Protein AF-A0A950QX92-F1 (afdb_monomer)

Sequence (76 aa):
ASFGWRKWATDEGVIIAIDHYGASAPGAEIMRNFGFTAEHVASAALRLVGKNAEADKEYGGTTTGVAPTAPHEGHS

Radius of gyration: 13.92 Å; Cα contacts (8 Å, |Δi|>4): 62; chains: 1; bounding box: 32×27×39 Å

Nearest PDB structures (foldseek):
  7o6y-assembly1_6  TM=5.997E-01  e=9.846E+00  Yarrowia lipolytica

Secondary structure (DSSP, 8-state):
--TT-HHHHTTTS------S---SS-HHHHHHHTT-SHHHHHHHHHHHTT-HHHHHHH--S-SSSPPPPPTT----

pLDDT: mean 80.64, std 17.95, range [38.19, 96.12]

Foldseek 3Di:
DLPPCCVPQPPLGADQDDPDDFDDDPPVVSCVLSVVDPLLVVLRVCVSVVNNVVSCVSPVDDRPGHDDDDPPPDDD

Solvent-accessible surface area (backbone atoms only — not comparable to full-atom values): 4999 Å² total; per-residue (Å²): 106,58,76,86,45,52,87,76,42,44,91,81,48,80,82,93,61,75,69,67,82,85,78,97,60,60,69,75,57,47,36,47,75,62,54,67,40,72,41,47,52,50,15,50,55,28,44,69,74,71,36,50,77,61,12,46,72,53,31,78,70,78,88,70,74,70,77,82,77,73,93,75,81,78,87,130

Mean predicted aligned error: 7.97 Å

Structure (mmCIF, N/CA/C/O backbone):
data_AF-A0A950QX92-F1
#
_entry.id   AF-A0A950QX92-F1
#
loop_
_atom_site.group_PDB
_atom_site.id
_atom_site.type_symbol
_atom_site.label_atom_id
_atom_site.label_alt_id
_atom_site.label_comp_id
_atom_site.label_asym_id
_atom_site.label_entity_id
_atom_site.label_seq_id
_atom_site.pdbx_PDB_ins_code
_atom_site.Cartn_x
_atom_site.Cartn_y
_atom_site.Cartn_z
_atom_site.occupancy
_atom_site.B_iso_or_equiv
_atom_site.auth_seq_id
_atom_site.auth_comp_id
_atom_site.auth_asym_id
_atom_site.auth_atom_id
_atom_site.pdbx_PDB_model_num
ATOM 1 N N . ALA A 1 1 ? -4.065 3.024 -8.715 1.00 55.69 1 ALA A N 1
ATOM 2 C CA . ALA A 1 1 ? -4.048 2.177 -9.914 1.00 55.69 1 ALA A CA 1
ATOM 3 C C . ALA A 1 1 ? -3.326 0.853 -9.627 1.00 55.69 1 ALA A C 1
ATOM 5 O O . ALA A 1 1 ? -2.530 0.364 -10.412 1.00 55.69 1 ALA A O 1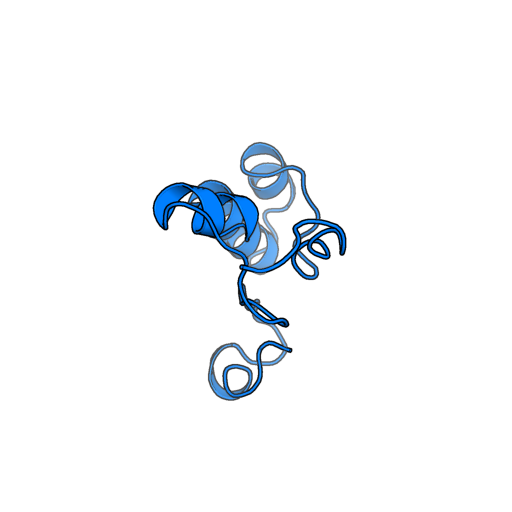
ATOM 6 N N . SER A 1 2 ? -3.768 0.176 -8.569 1.00 67.88 2 SER A N 1
ATOM 7 C CA . SER A 1 2 ? -3.535 -1.219 -8.193 1.00 67.88 2 SER A CA 1
ATOM 8 C C . SER A 1 2 ? -4.316 -2.228 -9.063 1.00 67.88 2 SER A C 1
ATOM 10 O O . SER A 1 2 ? -4.853 -3.229 -8.572 1.00 67.88 2 SER A O 1
ATOM 12 N N . PHE A 1 3 ? -4.473 -1.929 -10.356 1.00 79.50 3 PHE A N 1
ATOM 13 C CA . PHE A 1 3 ? -5.405 -2.631 -11.241 1.00 79.50 3 PHE A CA 1
ATOM 14 C C . PHE A 1 3 ? -5.177 -4.151 -11.235 1.00 79.50 3 PHE A C 1
ATOM 16 O O . PHE A 1 3 ? -4.053 -4.634 -11.312 1.00 79.50 3 PHE A O 1
ATOM 23 N N . GLY A 1 4 ? -6.270 -4.912 -11.127 1.00 88.12 4 GLY A N 1
ATOM 24 C CA . GLY A 1 4 ? -6.250 -6.380 -11.130 1.00 88.12 4 GLY A CA 1
ATOM 25 C C . GLY A 1 4 ? -6.106 -7.049 -9.757 1.00 88.12 4 GLY A C 1
ATOM 26 O O . GLY A 1 4 ? -6.502 -8.207 -9.621 1.00 88.12 4 GLY A O 1
ATOM 27 N N . TRP A 1 5 ? -5.640 -6.337 -8.724 1.00 89.62 5 TRP A N 1
ATOM 28 C CA . TRP A 1 5 ? -5.452 -6.904 -7.377 1.00 89.62 5 TRP A CA 1
ATOM 29 C C . TRP A 1 5 ? -6.685 -6.822 -6.478 1.00 89.62 5 TRP A C 1
ATOM 31 O O . TRP A 1 5 ? -6.802 -7.585 -5.521 1.00 89.62 5 TRP A O 1
ATOM 41 N N . ARG A 1 6 ? -7.645 -5.952 -6.813 1.00 88.44 6 ARG A N 1
ATOM 42 C CA . ARG A 1 6 ? -8.854 -5.716 -6.008 1.00 88.44 6 ARG A CA 1
ATOM 43 C C . ARG A 1 6 ? -9.688 -6.977 -5.761 1.00 88.44 6 ARG A C 1
ATOM 45 O O . ARG A 1 6 ? -10.271 -7.109 -4.697 1.00 88.44 6 ARG A O 1
ATOM 52 N N . LYS A 1 7 ? -9.686 -7.945 -6.685 1.00 91.88 7 LYS A N 1
ATOM 53 C CA . LYS A 1 7 ? -10.369 -9.240 -6.485 1.00 91.88 7 LYS A CA 1
ATOM 54 C C . LYS A 1 7 ? -9.800 -10.068 -5.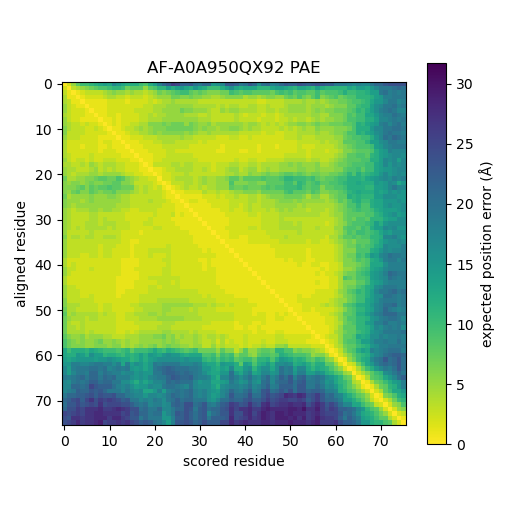322 1.00 91.88 7 LYS A C 1
ATOM 56 O O . LYS A 1 7 ? -10.490 -10.947 -4.825 1.00 91.88 7 LYS A O 1
ATOM 61 N N . TRP A 1 8 ? -8.552 -9.810 -4.927 1.00 91.75 8 TRP A N 1
ATOM 62 C CA . TRP A 1 8 ? -7.859 -10.517 -3.847 1.00 91.75 8 TRP A CA 1
ATOM 63 C C . TRP A 1 8 ? -7.746 -9.682 -2.584 1.00 91.75 8 TRP A C 1
ATOM 65 O O . TRP A 1 8 ? -8.015 -10.183 -1.501 1.00 91.75 8 TRP A O 1
ATOM 75 N N . ALA A 1 9 ? -7.371 -8.411 -2.725 1.00 89.94 9 ALA A N 1
ATOM 76 C CA . ALA A 1 9 ? -7.291 -7.505 -1.588 1.00 89.94 9 ALA A CA 1
ATOM 77 C C . ALA A 1 9 ? -8.681 -7.131 -1.052 1.00 89.94 9 ALA A C 1
ATOM 79 O O . ALA A 1 9 ? -8.797 -6.775 0.113 1.00 89.94 9 ALA A O 1
ATOM 80 N N . THR A 1 10 ? -9.734 -7.269 -1.865 1.00 89.44 10 THR A N 1
ATOM 81 C CA . THR A 1 10 ? -11.102 -6.818 -1.566 1.00 89.44 10 THR A CA 1
ATOM 82 C C . THR A 1 10 ? -11.178 -5.307 -1.325 1.00 89.44 10 THR A C 1
ATOM 84 O O . THR A 1 10 ? -10.199 -4.586 -1.517 1.00 89.44 10 THR A O 1
ATOM 87 N N . ASP A 1 11 ? -12.362 -4.820 -0.961 1.00 87.12 11 ASP A N 1
ATOM 88 C CA . ASP A 1 11 ? -12.599 -3.402 -0.678 1.00 87.12 11 ASP A CA 1
ATOM 89 C C . ASP A 1 11 ? -12.122 -2.994 0.718 1.00 87.12 11 ASP A C 1
ATOM 91 O O . ASP A 1 11 ? -11.852 -1.820 0.955 1.00 87.12 11 ASP A O 1
ATOM 95 N N . GLU A 1 12 ? -12.002 -3.963 1.623 1.00 89.62 12 GLU A N 1
ATOM 96 C CA . GLU A 1 12 ? -11.552 -3.737 2.996 1.00 89.62 12 GLU A CA 1
ATOM 97 C C . GLU A 1 12 ? -10.027 -3.805 3.120 1.00 89.62 12 GLU A C 1
ATOM 99 O O . GLU A 1 12 ? -9.474 -3.285 4.082 1.00 89.62 12 GLU A O 1
ATOM 104 N N . GLY A 1 13 ? -9.339 -4.433 2.162 1.00 90.50 13 GLY A N 1
ATOM 105 C CA . GLY A 1 13 ? -7.889 -4.592 2.193 1.00 90.50 13 GLY A CA 1
ATOM 106 C C . GLY A 1 13 ? -7.108 -3.392 1.668 1.00 90.50 13 GLY A C 1
ATOM 107 O O . GLY A 1 13 ? -7.637 -2.355 1.277 1.00 90.50 13 GLY A O 1
ATOM 108 N N . VAL A 1 14 ? -5.788 -3.567 1.632 1.00 91.62 14 VAL A N 1
ATOM 109 C CA . VAL A 1 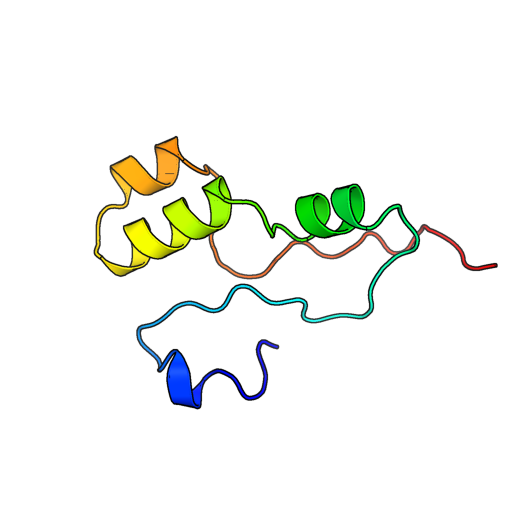14 ? -4.828 -2.546 1.207 1.00 91.62 14 VAL A CA 1
ATOM 110 C C . VAL A 1 14 ? -3.948 -3.080 0.085 1.00 91.62 14 VAL A C 1
ATOM 112 O O . VAL A 1 14 ? -3.597 -4.260 0.064 1.00 91.62 14 VAL A O 1
ATOM 115 N N . ILE A 1 15 ? -3.587 -2.216 -0.866 1.00 92.38 15 ILE A N 1
ATOM 116 C CA . ILE A 1 15 ? -2.700 -2.571 -1.975 1.00 92.38 15 ILE A CA 1
ATOM 117 C C . ILE A 1 15 ? -1.541 -1.580 -2.024 1.00 92.38 15 ILE A C 1
ATOM 119 O O . ILE A 1 15 ? -1.752 -0.384 -2.205 1.00 92.38 15 ILE A O 1
ATOM 123 N N . ILE A 1 16 ? -0.321 -2.104 -1.906 1.00 90.69 16 ILE A N 1
ATOM 124 C CA . ILE A 1 16 ? 0.926 -1.365 -2.118 1.00 90.69 16 ILE A CA 1
ATOM 125 C C . ILE A 1 16 ? 1.416 -1.720 -3.523 1.00 90.69 16 ILE A C 1
ATOM 127 O O . ILE A 1 16 ? 1.794 -2.862 -3.786 1.00 90.69 16 ILE A O 1
ATOM 131 N N . ALA A 1 17 ? 1.333 -0.763 -4.443 1.00 89.88 17 ALA A N 1
ATOM 132 C CA . ALA A 1 17 ? 1.655 -0.949 -5.854 1.00 89.88 17 ALA A CA 1
ATOM 133 C C . ALA A 1 17 ? 2.210 0.341 -6.470 1.00 89.88 17 ALA A C 1
ATOM 135 O O . ALA A 1 17 ? 2.074 1.423 -5.899 1.00 89.88 17 ALA A O 1
ATOM 136 N N . ILE A 1 18 ? 2.815 0.208 -7.651 1.00 88.50 18 ILE A N 1
ATOM 137 C CA . ILE A 1 18 ? 3.264 1.338 -8.467 1.00 88.50 18 ILE A CA 1
ATOM 138 C C . ILE A 1 18 ? 2.157 1.658 -9.469 1.00 88.50 18 ILE A C 1
ATOM 140 O O . ILE A 1 18 ? 1.733 0.795 -10.235 1.00 88.50 18 ILE A O 1
ATOM 144 N N . ASP A 1 19 ? 1.714 2.909 -9.469 1.00 86.50 19 ASP A N 1
ATOM 145 C CA . ASP A 1 19 ? 0.609 3.395 -10.300 1.00 86.50 19 ASP A CA 1
ATOM 146 C C . ASP A 1 19 ? 1.077 4.128 -11.572 1.00 86.50 19 ASP A C 1
ATOM 148 O O . ASP A 1 19 ? 0.262 4.628 -12.347 1.00 86.50 19 ASP A O 1
ATOM 152 N N . HIS A 1 20 ? 2.390 4.229 -11.769 1.00 84.12 20 HIS A N 1
ATOM 153 C CA . HIS A 1 20 ? 3.038 4.974 -12.843 1.00 84.12 20 HIS A CA 1
ATOM 154 C C . HIS A 1 20 ? 4.261 4.207 -13.378 1.00 84.12 20 HIS A C 1
ATOM 156 O O . HIS A 1 20 ? 4.640 3.159 -12.856 1.00 84.12 20 HIS A O 1
ATOM 162 N N . TYR A 1 21 ? 4.892 4.714 -14.438 1.00 85.38 21 TYR A N 1
ATOM 163 C CA . TYR A 1 21 ? 6.136 4.130 -14.948 1.00 85.38 21 TYR A CA 1
ATOM 164 C C . TYR A 1 21 ? 7.291 4.308 -13.957 1.00 85.38 21 TYR A C 1
ATOM 166 O O . TYR A 1 21 ? 7.336 5.293 -13.228 1.00 85.38 21 TYR A O 1
ATOM 174 N N . GLY A 1 22 ? 8.230 3.361 -13.933 1.00 82.88 22 GLY A N 1
ATOM 175 C CA . GLY A 1 22 ? 9.410 3.445 -13.070 1.00 82.88 22 GLY A CA 1
ATOM 176 C C . GLY A 1 22 ? 10.320 4.642 -13.383 1.00 82.88 22 GLY A C 1
ATOM 177 O O . GLY A 1 22 ? 10.103 5.371 -14.348 1.00 82.88 22 GLY A O 1
ATOM 178 N N . ALA A 1 23 ? 11.372 4.804 -12.584 1.00 84.94 23 ALA A N 1
ATOM 179 C CA . ALA A 1 23 ? 12.452 5.760 -12.834 1.00 84.94 23 ALA A CA 1
ATOM 180 C C . ALA A 1 23 ? 13.806 5.033 -12.906 1.00 84.94 23 ALA A C 1
ATOM 182 O O . ALA A 1 23 ? 13.912 3.864 -12.521 1.00 84.94 23 ALA A O 1
ATOM 183 N N . SER A 1 24 ? 14.831 5.710 -13.424 1.00 88.88 24 SER A N 1
ATOM 184 C CA . SER A 1 24 ? 16.174 5.142 -13.567 1.00 88.88 24 SER A CA 1
ATOM 185 C C . SER A 1 24 ? 16.946 5.261 -12.256 1.00 88.88 24 SER A C 1
ATOM 187 O O . SER A 1 24 ? 17.361 6.347 -11.873 1.00 88.88 24 SER A O 1
ATOM 189 N N . ALA A 1 25 ? 17.127 4.143 -11.557 1.00 85.94 25 ALA A N 1
ATOM 190 C CA . ALA A 1 25 ? 17.943 4.051 -10.350 1.00 85.94 25 ALA A CA 1
ATOM 191 C C . ALA A 1 25 ? 18.274 2.576 -10.049 1.00 85.94 25 ALA A C 1
ATOM 193 O O . ALA A 1 25 ? 17.617 1.671 -10.580 1.00 85.94 25 ALA A O 1
ATOM 194 N N . PRO A 1 26 ? 19.263 2.288 -9.182 1.00 92.25 26 PRO A N 1
ATOM 195 C CA . PRO A 1 26 ? 19.500 0.935 -8.689 1.00 92.25 26 PRO A CA 1
ATOM 196 C C . PRO A 1 26 ? 18.234 0.327 -8.066 1.00 92.25 26 PRO A C 1
ATOM 198 O O . PRO A 1 26 ? 17.541 0.970 -7.279 1.00 92.25 26 PRO A O 1
ATOM 201 N N . GLY A 1 27 ? 17.952 -0.945 -8.365 1.00 88.31 27 GLY A N 1
ATOM 202 C CA . GLY A 1 27 ? 16.689 -1.600 -7.992 1.00 88.31 27 GLY A CA 1
ATOM 203 C C . GLY A 1 27 ? 16.328 -1.501 -6.503 1.00 88.31 27 GLY A C 1
ATOM 204 O O . GLY A 1 27 ? 15.184 -1.235 -6.150 1.00 88.31 27 GLY A O 1
ATOM 205 N N . ALA A 1 28 ? 17.304 -1.657 -5.606 1.00 88.44 28 ALA A N 1
ATOM 206 C CA . ALA A 1 28 ? 17.057 -1.554 -4.166 1.00 88.44 28 ALA A CA 1
ATOM 207 C C . ALA A 1 28 ? 16.691 -0.128 -3.721 1.00 88.44 28 ALA A C 1
ATOM 209 O O . ALA A 1 28 ? 15.944 0.049 -2.763 1.00 88.44 28 ALA A O 1
ATOM 210 N N . GLU A 1 29 ? 17.231 0.883 -4.395 1.00 88.75 29 GLU A N 1
ATOM 211 C CA . GLU A 1 29 ? 16.951 2.284 -4.105 1.00 88.75 29 GLU A CA 1
ATOM 212 C C . GLU A 1 29 ? 15.565 2.671 -4.608 1.00 88.75 29 GLU A C 1
ATOM 214 O O . GLU A 1 29 ? 14.754 3.175 -3.832 1.00 88.75 29 GLU A O 1
ATOM 219 N N . ILE A 1 30 ? 15.246 2.329 -5.860 1.00 89.50 30 ILE A N 1
ATOM 220 C CA . ILE A 1 30 ? 13.946 2.676 -6.434 1.00 89.50 30 ILE A CA 1
ATOM 221 C C . ILE A 1 30 ? 12.788 1.976 -5.712 1.00 89.50 30 ILE A C 1
ATOM 223 O O . ILE A 1 30 ? 11.751 2.588 -5.481 1.00 89.50 30 ILE A O 1
ATOM 227 N N . MET A 1 31 ? 12.977 0.729 -5.268 1.00 88.31 31 MET A N 1
ATOM 228 C CA . MET A 1 31 ? 11.962 0.007 -4.494 1.00 88.31 31 MET A CA 1
ATOM 229 C C . MET A 1 31 ? 11.690 0.674 -3.141 1.00 88.31 31 MET A C 1
ATOM 231 O O . MET A 1 31 ? 10.528 0.814 -2.760 1.00 88.31 31 MET A O 1
ATOM 235 N N . ARG A 1 32 ? 12.732 1.147 -2.439 1.00 88.12 32 ARG A N 1
ATOM 236 C CA . ARG A 1 32 ? 12.555 1.922 -1.198 1.00 88.12 32 ARG A CA 1
ATOM 237 C C . ARG A 1 32 ? 11.835 3.241 -1.460 1.00 88.12 32 ARG A C 1
ATOM 239 O O . ARG A 1 32 ? 10.914 3.573 -0.720 1.00 88.12 32 ARG A O 1
ATOM 246 N N . ASN A 1 33 ? 12.203 3.948 -2.528 1.00 86.75 33 ASN A N 1
ATOM 247 C CA . ASN A 1 33 ? 11.570 5.216 -2.904 1.00 86.75 33 ASN A CA 1
ATOM 248 C C . ASN A 1 33 ? 10.095 5.028 -3.290 1.00 86.75 33 ASN A C 1
ATOM 250 O O . ASN A 1 33 ? 9.262 5.872 -2.971 1.00 86.75 33 ASN A O 1
ATOM 254 N N . PHE A 1 34 ? 9.750 3.890 -3.895 1.00 88.06 34 PHE A N 1
ATOM 255 C CA . PHE A 1 34 ? 8.366 3.494 -4.155 1.00 88.06 34 PHE A CA 1
ATOM 256 C C . PHE A 1 34 ? 7.643 2.909 -2.936 1.00 88.06 34 PHE A C 1
ATOM 258 O O . PHE A 1 34 ? 6.530 2.409 -3.067 1.00 88.06 34 PHE A O 1
ATOM 265 N N . GLY A 1 35 ? 8.237 2.960 -1.744 1.00 87.88 35 GLY A N 1
ATOM 266 C CA . GLY A 1 35 ? 7.586 2.520 -0.514 1.00 87.88 35 GLY A CA 1
ATOM 267 C C . GLY A 1 35 ? 7.463 1.001 -0.373 1.00 87.88 35 GLY A C 1
ATOM 268 O O . GLY A 1 35 ? 6.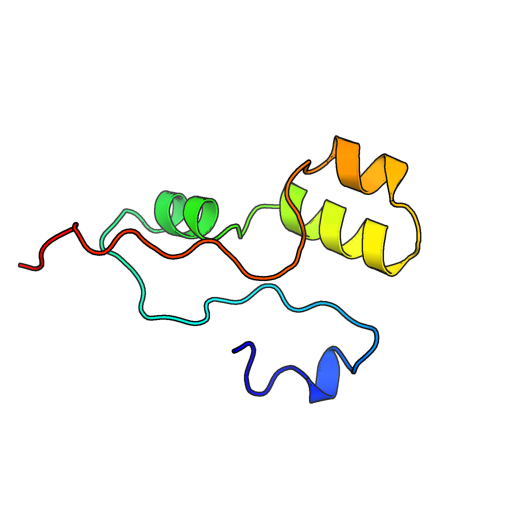681 0.540 0.457 1.00 87.88 35 GLY A O 1
ATOM 269 N N . PHE A 1 36 ? 8.225 0.209 -1.134 1.00 90.69 36 PHE A N 1
ATOM 270 C CA . PHE A 1 36 ? 8.364 -1.232 -0.900 1.00 90.69 36 PHE A CA 1
ATOM 271 C C . PHE A 1 36 ? 9.405 -1.483 0.186 1.00 90.69 36 PHE A C 1
ATOM 273 O O . PHE A 1 36 ? 10.509 -1.971 -0.068 1.00 90.69 36 PHE A O 1
ATOM 280 N N . THR A 1 37 ? 9.044 -1.122 1.412 1.00 92.62 37 THR A N 1
ATOM 281 C CA . THR A 1 37 ? 9.839 -1.392 2.609 1.00 92.62 37 THR A CA 1
ATOM 282 C C . THR A 1 37 ? 9.041 -2.250 3.583 1.00 92.62 37 THR A C 1
ATOM 284 O O . THR A 1 37 ? 7.808 -2.287 3.533 1.00 92.62 37 THR A O 1
ATOM 287 N N . ALA A 1 38 ? 9.740 -2.969 4.461 1.00 94.50 38 ALA A N 1
ATOM 288 C CA . ALA A 1 38 ? 9.093 -3.837 5.441 1.00 94.50 38 ALA A CA 1
ATOM 289 C C . ALA A 1 38 ? 8.233 -3.025 6.422 1.00 94.50 38 ALA A C 1
ATOM 291 O O . ALA A 1 38 ? 7.126 -3.434 6.761 1.00 94.50 38 ALA A O 1
ATOM 292 N N . GLU A 1 39 ? 8.713 -1.845 6.803 1.00 94.44 39 GLU A N 1
ATOM 293 C CA . GLU A 1 39 ? 8.072 -0.920 7.736 1.00 94.44 39 GLU A CA 1
ATOM 294 C C . GLU A 1 39 ? 6.745 -0.399 7.175 1.00 94.44 39 GLU A C 1
ATOM 296 O O . GLU A 1 39 ? 5.722 -0.397 7.862 1.00 94.44 39 GLU A O 1
ATOM 301 N N . HIS A 1 40 ? 6.724 -0.020 5.892 1.00 93.94 40 HIS A N 1
ATOM 302 C CA . HIS A 1 40 ? 5.501 0.452 5.250 1.00 93.94 40 HIS A CA 1
ATOM 303 C C . HIS A 1 40 ? 4.464 -0.673 5.111 1.00 93.94 40 HIS A C 1
ATOM 305 O O . HIS A 1 40 ? 3.281 -0.456 5.381 1.00 93.94 40 HIS A O 1
ATOM 311 N N . VAL A 1 41 ? 4.899 -1.893 4.768 1.00 93.81 41 VAL A N 1
ATOM 312 C CA . VAL A 1 41 ? 4.015 -3.070 4.710 1.00 93.81 41 VAL A CA 1
ATOM 313 C C . VAL A 1 41 ? 3.456 -3.412 6.094 1.00 93.81 41 VAL A C 1
ATOM 315 O O . VAL A 1 41 ? 2.253 -3.641 6.225 1.00 93.81 41 VAL A O 1
ATOM 318 N N . ALA A 1 42 ? 4.295 -3.412 7.133 1.00 95.88 42 ALA A N 1
ATOM 319 C CA . ALA A 1 42 ? 3.872 -3.676 8.506 1.00 95.88 42 ALA A CA 1
ATOM 320 C C . ALA A 1 42 ? 2.863 -2.627 8.993 1.00 95.88 42 ALA A C 1
ATOM 322 O O . ALA A 1 42 ? 1.803 -2.987 9.505 1.00 95.88 42 ALA A O 1
ATOM 323 N N . SER A 1 43 ? 3.140 -1.343 8.758 1.00 95.44 43 SER A N 1
ATOM 324 C CA . SER A 1 43 ? 2.219 -0.247 9.072 1.00 95.44 43 SER A CA 1
ATOM 325 C C . SER A 1 43 ? 0.867 -0.411 8.367 1.00 95.44 43 SER A C 1
ATOM 327 O O . SER A 1 43 ? -0.183 -0.334 9.007 1.00 95.44 43 SER A O 1
ATOM 329 N N . ALA A 1 44 ? 0.869 -0.735 7.070 1.00 93.75 44 ALA A N 1
ATOM 330 C CA . ALA A 1 44 ? -0.354 -0.978 6.307 1.00 93.75 44 ALA A CA 1
ATOM 331 C C . ALA A 1 44 ? -1.170 -2.160 6.866 1.00 93.75 44 ALA A C 1
ATOM 333 O O . ALA A 1 44 ? -2.388 -2.055 7.023 1.00 93.75 44 ALA A O 1
ATOM 334 N N . ALA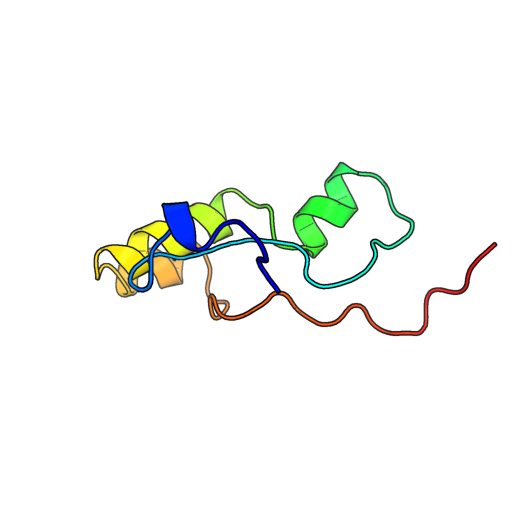 A 1 45 ? -0.503 -3.262 7.221 1.00 94.75 45 ALA A N 1
ATOM 335 C CA . ALA A 1 45 ? -1.146 -4.428 7.822 1.00 94.75 45 ALA A CA 1
ATOM 336 C C . ALA A 1 45 ? -1.718 -4.126 9.218 1.00 94.75 45 ALA A C 1
ATOM 338 O O . ALA A 1 45 ? -2.811 -4.582 9.549 1.00 94.75 45 ALA A O 1
ATOM 339 N N . LEU A 1 46 ? -1.014 -3.334 10.030 1.00 96.06 46 LEU A N 1
ATOM 340 C CA . LEU A 1 46 ? -1.477 -2.911 11.353 1.00 96.06 46 LEU A CA 1
ATOM 341 C C . LEU A 1 46 ? -2.713 -2.007 11.259 1.00 96.06 46 LEU A C 1
ATOM 343 O O . LEU A 1 46 ? -3.682 -2.237 11.986 1.00 96.06 46 LEU A O 1
ATOM 347 N N . ARG A 1 47 ? -2.729 -1.042 10.328 1.00 94.88 47 ARG A N 1
ATOM 348 C CA . ARG 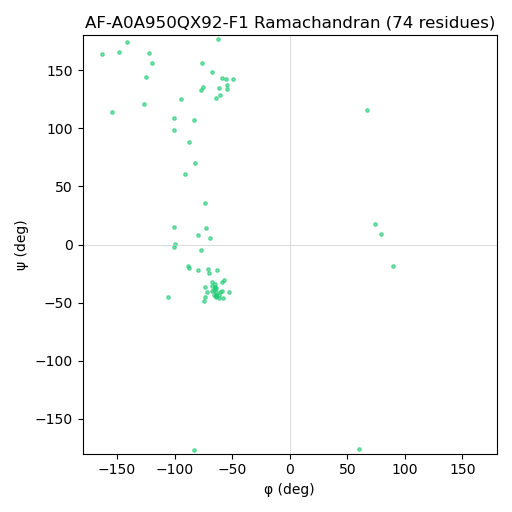A 1 47 ? -3.912 -0.198 10.065 1.00 94.88 47 ARG A CA 1
ATOM 349 C C . ARG A 1 47 ? -5.116 -1.028 9.626 1.00 94.88 47 ARG A C 1
ATOM 351 O O . ARG A 1 47 ? -6.217 -0.790 10.116 1.00 94.88 47 ARG A O 1
ATOM 358 N N . LEU A 1 48 ? -4.901 -2.041 8.783 1.00 94.06 48 LEU A N 1
ATOM 359 C CA . LEU A 1 48 ? -5.960 -2.943 8.316 1.00 94.06 48 LEU A CA 1
ATOM 360 C C . LEU A 1 48 ? -6.669 -3.680 9.467 1.00 94.06 48 LEU A C 1
ATOM 362 O O . LEU A 1 48 ? -7.865 -3.936 9.393 1.00 94.06 48 LEU A O 1
ATOM 366 N N . VAL A 1 49 ? -5.952 -3.983 10.553 1.00 95.81 49 VAL A N 1
ATOM 367 C CA . VAL A 1 49 ? -6.511 -4.654 11.742 1.00 95.81 49 VAL A CA 1
ATOM 368 C C . VAL A 1 49 ? -6.831 -3.691 12.896 1.00 95.81 49 VAL A C 1
ATOM 370 O O . VAL A 1 49 ? -7.013 -4.129 14.032 1.00 95.81 49 VAL A O 1
ATOM 373 N N . GLY A 1 50 ? -6.888 -2.380 12.633 1.00 95.19 50 GLY A N 1
ATOM 374 C CA . GLY A 1 50 ? -7.274 -1.353 13.610 1.00 95.19 50 GLY A CA 1
ATOM 375 C C . GLY A 1 50 ? -6.180 -0.934 14.603 1.00 95.19 50 GLY A C 1
ATOM 376 O O . GLY A 1 50 ? -6.458 -0.188 15.541 1.00 95.19 50 GLY A O 1
ATOM 377 N N . LYS A 1 51 ? -4.931 -1.370 14.410 1.00 96.12 51 LYS A N 1
ATOM 378 C CA . LYS A 1 51 ? -3.776 -1.059 15.273 1.00 96.12 51 LYS A CA 1
ATOM 379 C C . LYS A 1 51 ? -3.035 0.197 14.810 1.00 96.12 51 LYS A C 1
ATOM 381 O O . LYS A 1 51 ? -1.862 0.157 14.442 1.00 96.12 51 LYS A O 1
ATOM 386 N N . ASN A 1 52 ? -3.742 1.326 14.792 1.00 92.94 52 ASN A N 1
ATOM 387 C CA . ASN A 1 52 ? -3.216 2.576 14.228 1.00 92.94 52 ASN A CA 1
ATOM 388 C C . ASN A 1 52 ? -2.004 3.120 15.006 1.00 92.94 52 ASN A C 1
ATOM 390 O O . ASN A 1 52 ? -1.049 3.586 14.398 1.00 92.9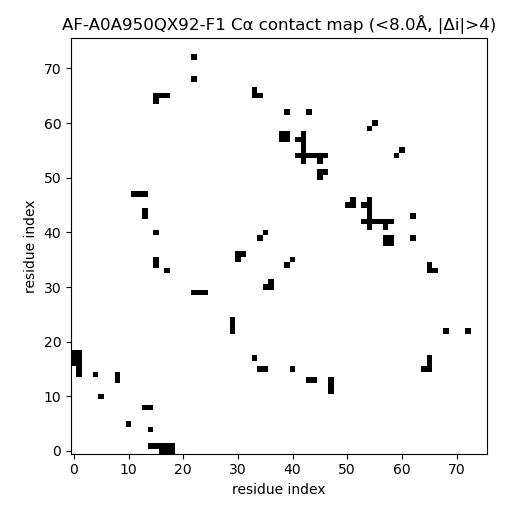4 52 ASN A O 1
ATOM 394 N N . ALA A 1 53 ? -1.997 2.996 16.337 1.00 93.31 53 ALA A N 1
ATOM 395 C CA . ALA A 1 53 ? -0.901 3.497 17.167 1.00 93.31 53 ALA A CA 1
ATOM 396 C C . ALA A 1 53 ? 0.413 2.729 16.951 1.00 93.31 53 ALA A C 1
ATOM 398 O O . ALA A 1 53 ? 1.494 3.311 17.020 1.00 93.31 53 ALA A O 1
ATOM 399 N N . GLU A 1 54 ? 0.344 1.418 16.720 1.00 93.94 54 GLU A N 1
ATOM 400 C CA . GLU A 1 54 ? 1.497 0.608 16.336 1.00 93.94 54 GLU A CA 1
ATOM 401 C C . GLU A 1 54 ? 1.921 0.908 14.901 1.00 93.94 54 GLU A C 1
ATOM 403 O O . GLU A 1 54 ? 3.110 1.061 14.639 1.00 93.94 54 GLU A O 1
ATOM 408 N N . ALA A 1 55 ? 0.962 1.066 13.988 1.00 92.62 55 ALA A N 1
ATOM 409 C CA . ALA A 1 55 ? 1.255 1.388 12.598 1.00 92.62 55 ALA A CA 1
ATOM 410 C C . ALA A 1 55 ? 2.035 2.699 12.437 1.00 92.62 55 ALA A C 1
AT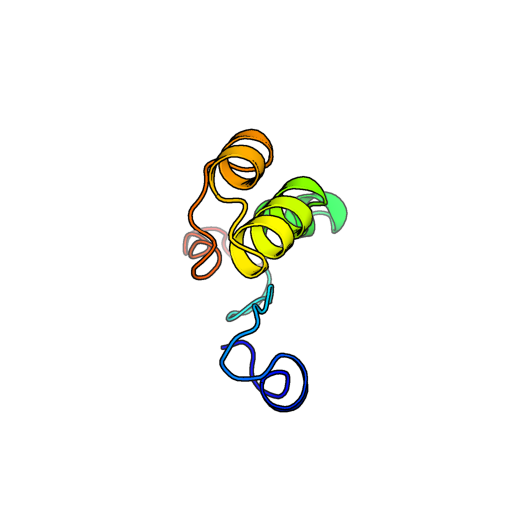OM 412 O O . ALA A 1 55 ? 2.955 2.770 11.621 1.00 92.62 55 ALA A O 1
ATOM 413 N N . ASP A 1 56 ? 1.686 3.719 13.223 1.00 91.31 56 ASP A N 1
ATOM 414 C CA . ASP A 1 56 ? 2.335 5.031 13.177 1.00 91.31 56 ASP A CA 1
ATOM 415 C C . ASP A 1 56 ? 3.775 4.997 13.716 1.00 91.31 56 ASP A C 1
ATOM 417 O O . ASP A 1 56 ? 4.598 5.821 13.319 1.00 91.31 56 ASP A O 1
ATOM 421 N N . LYS A 1 57 ? 4.104 4.030 14.587 1.00 91.56 57 LYS A N 1
ATOM 422 C CA . LYS A 1 57 ? 5.484 3.799 15.052 1.00 91.56 57 LYS A CA 1
ATOM 423 C C . LYS A 1 57 ? 6.345 3.147 13.976 1.00 91.56 57 LYS A C 1
ATOM 425 O O . LYS A 1 57 ? 7.526 3.464 13.889 1.00 91.56 57 LYS A O 1
ATOM 430 N N . GLU A 1 58 ? 5.758 2.250 13.187 1.00 86.88 58 GLU A N 1
ATOM 431 C CA . GLU A 1 58 ? 6.448 1.565 12.090 1.00 86.88 58 GLU A CA 1
ATOM 432 C C . GLU A 1 58 ? 6.670 2.508 10.900 1.00 86.88 58 GLU A C 1
ATOM 434 O O . GLU A 1 58 ? 7.763 2.581 10.346 1.00 86.88 58 GLU A O 1
ATOM 439 N N . TYR A 1 59 ? 5.646 3.273 10.511 1.00 85.75 59 TYR A N 1
ATOM 440 C CA . TYR A 1 59 ? 5.729 4.200 9.385 1.00 85.75 59 TYR A CA 1
ATOM 441 C C . TYR A 1 59 ? 4.730 5.352 9.546 1.00 85.75 59 TYR A C 1
ATOM 443 O O . TYR A 1 59 ? 3.516 5.166 9.466 1.00 85.75 59 TYR A O 1
ATOM 451 N N . GLY A 1 60 ? 5.245 6.571 9.727 1.00 73.38 60 GLY A N 1
ATOM 452 C CA . GLY A 1 60 ? 4.427 7.770 9.955 1.00 73.38 60 GLY A CA 1
ATOM 453 C C . GLY A 1 60 ? 3.748 8.352 8.706 1.00 73.38 60 GLY A C 1
ATOM 454 O O . GLY A 1 60 ? 2.995 9.316 8.816 1.00 73.38 60 GLY A O 1
ATOM 455 N N . GLY A 1 61 ? 4.005 7.808 7.510 1.00 68.31 61 GLY A N 1
ATOM 456 C CA . GLY A 1 61 ? 3.343 8.242 6.275 1.00 68.31 61 GLY A CA 1
ATOM 457 C C . GLY A 1 61 ? 1.909 7.710 6.161 1.00 68.31 61 GLY A C 1
ATOM 458 O O . GLY A 1 61 ? 1.560 6.691 6.756 1.00 68.31 61 GLY A O 1
ATOM 459 N N . THR A 1 62 ? 1.053 8.389 5.392 1.00 58.94 62 THR A N 1
ATOM 460 C CA . THR A 1 62 ? -0.323 7.923 5.131 1.00 58.94 62 THR A CA 1
ATOM 461 C C . THR A 1 62 ? -0.299 6.794 4.091 1.00 58.94 62 THR A C 1
ATOM 463 O O . THR A 1 62 ? 0.335 6.937 3.053 1.00 58.94 62 THR A O 1
ATOM 466 N N . THR A 1 63 ? -1.006 5.681 4.332 1.00 58.53 63 THR A N 1
ATOM 467 C CA . THR A 1 63 ? -1.043 4.484 3.449 1.00 58.53 63 THR A CA 1
ATOM 468 C C . THR A 1 63 ? -1.847 4.685 2.146 1.00 58.53 63 THR A C 1
ATOM 470 O O . THR A 1 63 ? -2.207 3.726 1.470 1.00 58.53 63 THR A O 1
ATOM 473 N N . THR A 1 64 ? -2.180 5.915 1.757 1.00 47.28 64 THR A N 1
ATOM 474 C CA . THR A 1 64 ? -2.934 6.184 0.523 1.00 47.28 64 THR A CA 1
ATOM 475 C C . THR A 1 64 ? -1.988 6.634 -0.581 1.00 47.28 64 THR A C 1
ATOM 477 O O . THR A 1 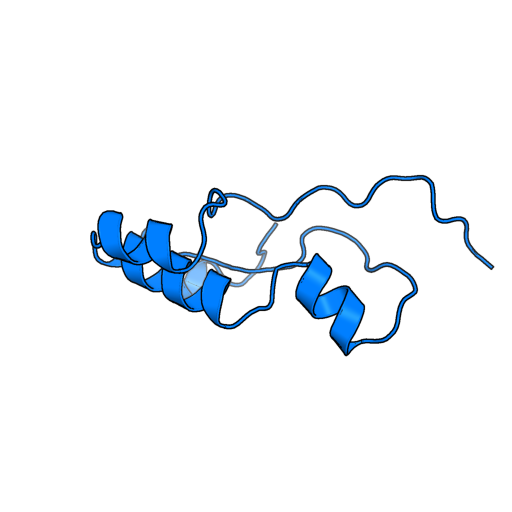64 ? -1.655 7.807 -0.644 1.00 47.28 64 THR A O 1
ATOM 480 N N . GLY A 1 65 ? -1.604 5.702 -1.462 1.00 55.09 65 GLY A N 1
ATOM 481 C CA . GLY A 1 65 ? -0.971 5.991 -2.755 1.00 55.09 65 GLY A CA 1
ATOM 482 C C . GLY A 1 65 ? 0.434 6.597 -2.660 1.00 55.09 65 GLY A C 1
ATOM 483 O O . GLY A 1 65 ? 0.631 7.704 -2.174 1.00 55.09 65 GLY A O 1
ATOM 484 N N . VAL A 1 66 ? 1.432 5.869 -3.154 1.00 51.78 66 VAL A N 1
ATOM 485 C CA . VAL A 1 66 ? 2.833 6.313 -3.158 1.00 51.78 66 VAL A CA 1
ATOM 486 C C . VAL A 1 66 ? 3.003 7.630 -3.926 1.00 51.78 66 VAL A C 1
ATOM 488 O O . VAL A 1 66 ? 2.338 7.878 -4.932 1.00 51.78 66 VAL A O 1
ATOM 491 N N . ALA A 1 67 ? 3.908 8.458 -3.398 1.00 45.44 67 ALA A N 1
ATOM 492 C CA . ALA A 1 67 ? 4.241 9.802 -3.844 1.00 45.44 67 ALA A CA 1
ATOM 493 C C . ALA A 1 67 ? 4.506 9.904 -5.362 1.00 45.44 67 ALA A C 1
ATOM 495 O O . ALA A 1 67 ? 5.152 9.021 -5.931 1.00 45.44 67 ALA A O 1
ATOM 496 N N . PRO A 1 68 ? 4.074 11.001 -6.018 1.00 44.94 68 PRO A N 1
ATOM 497 C CA . PRO A 1 68 ? 4.423 11.259 -7.407 1.00 44.94 68 PRO A CA 1
ATOM 498 C C . PRO A 1 68 ? 5.944 11.372 -7.544 1.00 44.94 68 PRO A C 1
ATOM 500 O O . PRO A 1 68 ? 6.591 12.140 -6.830 1.00 44.94 68 PRO A O 1
ATOM 503 N N . THR A 1 69 ? 6.520 10.622 -8.480 1.00 48.56 69 THR A N 1
ATOM 504 C CA . THR A 1 69 ? 7.904 10.838 -8.906 1.00 48.56 69 THR A CA 1
ATOM 505 C C . THR A 1 69 ? 8.001 12.213 -9.560 1.00 48.56 69 THR A C 1
ATOM 507 O O . THR A 1 69 ? 7.211 12.555 -10.442 1.00 48.56 69 THR A O 1
ATOM 510 N N . ALA A 1 70 ? 8.926 13.046 -9.077 1.00 42.56 70 ALA A N 1
ATOM 511 C CA . ALA A 1 70 ? 9.100 14.396 -9.592 1.00 42.56 70 ALA A CA 1
ATOM 512 C C . ALA A 1 70 ? 9.496 14.341 -11.083 1.00 42.56 70 ALA A C 1
ATOM 514 O O . ALA A 1 70 ? 10.395 13.580 -11.441 1.00 42.56 70 ALA A O 1
ATOM 515 N N . PRO A 1 71 ? 8.889 15.166 -11.954 1.00 48.22 71 PRO A N 1
ATOM 516 C CA . PRO A 1 71 ? 8.978 15.038 -13.414 1.00 48.22 71 PRO A CA 1
ATOM 517 C C . PRO A 1 71 ? 10.357 15.354 -14.029 1.00 48.22 71 PRO A C 1
ATOM 519 O O . PRO A 1 71 ? 10.472 15.423 -15.248 1.00 48.22 71 PRO A O 1
ATOM 522 N N . HIS A 1 72 ? 11.395 15.601 -13.226 1.00 42.12 72 HIS A N 1
ATOM 523 C CA . HIS A 1 72 ? 12.630 16.242 -13.688 1.00 42.12 72 HIS A CA 1
ATOM 524 C C . HIS A 1 72 ? 13.831 15.323 -13.963 1.00 42.12 72 HIS A C 1
ATOM 526 O O . HIS A 1 72 ? 14.862 15.822 -14.407 1.00 42.12 72 HIS A O 1
ATOM 532 N N . GLU A 1 73 ? 13.742 14.009 -13.750 1.00 45.38 73 GLU A N 1
ATOM 533 C CA . GLU A 1 73 ? 14.875 13.122 -14.052 1.00 45.38 73 GLU A CA 1
ATOM 534 C C . GLU A 1 73 ? 14.814 12.667 -15.512 1.00 45.38 73 GLU A C 1
ATOM 536 O O . GLU A 1 73 ? 14.175 11.684 -15.881 1.00 45.38 73 GLU A O 1
ATOM 541 N N . GLY A 1 74 ? 15.435 13.504 -16.348 1.00 42.50 74 GLY A N 1
ATOM 542 C CA . GLY A 1 74 ? 15.526 13.373 -17.792 1.00 42.50 74 GLY A CA 1
ATOM 543 C C . GLY A 1 74 ? 16.122 12.046 -18.257 1.00 42.50 74 GLY A C 1
ATOM 544 O O . GLY A 1 74 ? 17.064 11.503 -17.687 1.00 42.50 74 GLY A O 1
ATOM 545 N N . HIS A 1 75 ? 15.544 11.566 -19.352 1.00 39.44 75 HIS A N 1
ATOM 546 C CA . HIS A 1 75 ? 15.920 10.355 -20.055 1.00 39.44 75 HIS A CA 1
ATOM 547 C C . HIS A 1 75 ? 17.204 10.542 -20.875 1.00 39.44 75 HIS A C 1
ATOM 549 O O . HIS A 1 75 ? 17.351 11.506 -21.632 1.00 39.44 75 HIS A O 1
ATOM 555 N N . SER A 1 76 ? 18.095 9.560 -20.795 1.00 38.19 76 SER A N 1
ATOM 556 C CA . SER A 1 76 ? 18.892 9.063 -21.922 1.00 38.19 76 SER A CA 1
ATOM 557 C C . SER A 1 76 ? 18.997 7.552 -21.796 1.00 38.19 76 SER A C 1
ATOM 559 O O . SER A 1 76 ? 19.160 7.082 -20.648 1.00 38.19 76 SER A O 1
#